Protein AF-P60057-F1 (afdb_monomer_lite)

Radius of gyration: 9.53 Å; chains: 1; bounding box: 20×16×25 Å

pLDDT: mean 95.27, std 2.36, range [87.38, 97.75]

Organism: Helleborus purpurascens (NCBI:txid171899)

Sequence (46 aa):
KSCCRNTLARNCYNACRFTGGSQPTCGILCDCIHVTTTTCPSSHPS

Foldseek 3Di:
DKFAQDPQLVVQLVVCVVVPHDNVRSCVVSVIDDDPDPADDNRGRD

InterPro domains:
  IPR001010 Thionin [PF00321] (1-45)
  IPR001010 Thionin [PR00287] (2-20)
  IPR001010 Thionin [PR00287] (25-44)
  IPR001010 Thionin [PS00271] (3-16)
  IPR036391 Thionin-like superfamily [G3DSA:3.30.1350.10] (1-46)
  IPR036391 Thionin-like superfamily [SSF57429] (1-45)

Secondary structure (DSSP, 8-state):
-EEESSHHHHHHHHHHHHTT--HHHHHHHTTEEE-SSSSPPTTS--

Structure (mmCIF, N/CA/C/O backbone):
data_AF-P60057-F1
#
_entry.id   AF-P60057-F1
#
loop_
_atom_site.group_PDB
_atom_site.id
_atom_site.type_symbol
_atom_site.label_atom_id
_atom_site.label_alt_id
_atom_site.label_comp_id
_atom_site.label_asym_id
_atom_site.label_entity_id
_atom_site.label_seq_id
_atom_site.pdbx_PDB_ins_code
_atom_site.Cartn_x
_atom_site.Cartn_y
_atom_site.Cartn_z
_atom_site.occupancy
_atom_site.B_iso_or_equiv
_atom_site.auth_seq_id
_atom_site.auth_comp_id
_ato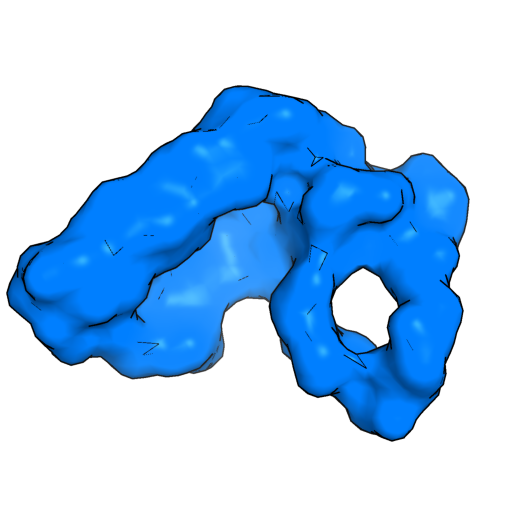m_site.auth_asym_id
_atom_site.auth_atom_id
_atom_site.pdbx_PDB_model_num
ATOM 1 N N . LYS A 1 1 ? -9.238 -2.292 -5.828 1.00 88.88 1 LYS A N 1
ATOM 2 C CA . LYS A 1 1 ? -7.755 -2.291 -5.932 1.00 88.88 1 LYS A CA 1
ATOM 3 C C . LYS A 1 1 ? -7.206 -1.030 -5.272 1.00 88.88 1 LYS A C 1
ATOM 5 O O . LYS A 1 1 ? -7.851 -0.003 -5.402 1.00 88.88 1 LYS A O 1
ATOM 10 N N . SER A 1 2 ? -6.093 -1.091 -4.529 1.00 92.19 2 SER A N 1
ATOM 11 C CA . SER A 1 2 ? -5.468 0.121 -3.969 1.00 92.19 2 SER A CA 1
ATOM 12 C C . SER A 1 2 ? -4.399 0.674 -4.907 1.00 92.19 2 SER A C 1
ATOM 14 O O . SER A 1 2 ? -3.652 -0.107 -5.501 1.00 92.19 2 SER A O 1
ATOM 16 N N . CYS A 1 3 ? -4.3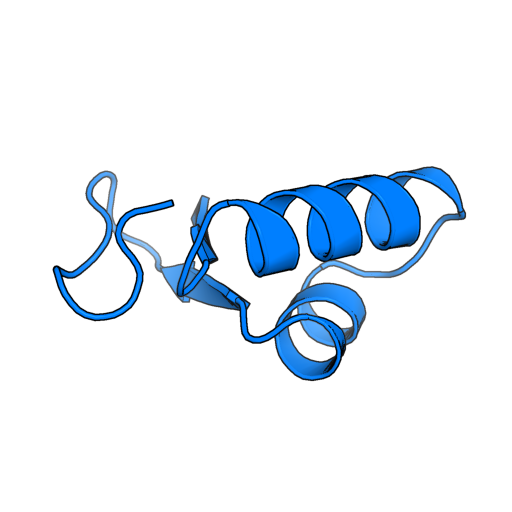35 1.995 -5.011 1.00 96.38 3 CYS A N 1
ATOM 17 C CA . CYS A 1 3 ? -3.427 2.759 -5.857 1.00 96.38 3 CYS A CA 1
ATOM 18 C C . CYS A 1 3 ? -2.827 3.892 -5.019 1.00 96.38 3 CYS A C 1
ATOM 20 O O . CYS A 1 3 ? -3.571 4.630 -4.384 1.00 96.38 3 CYS A O 1
ATOM 22 N N . CYS A 1 4 ? -1.512 4.024 -4.981 1.00 96.94 4 CYS A N 1
ATOM 23 C CA . CYS A 1 4 ? -0.774 4.923 -4.100 1.00 96.94 4 CYS A CA 1
ATOM 24 C C . CYS A 1 4 ? -0.020 5.978 -4.913 1.00 96.94 4 CYS A C 1
ATOM 26 O O . CYS A 1 4 ? 0.422 5.705 -6.030 1.00 96.94 4 CYS A O 1
ATOM 28 N N . ARG A 1 5 ? 0.156 7.184 -4.358 1.00 95.31 5 ARG A N 1
ATOM 29 C CA . ARG A 1 5 ? 0.813 8.297 -5.067 1.00 95.31 5 ARG A CA 1
ATOM 30 C C . ARG 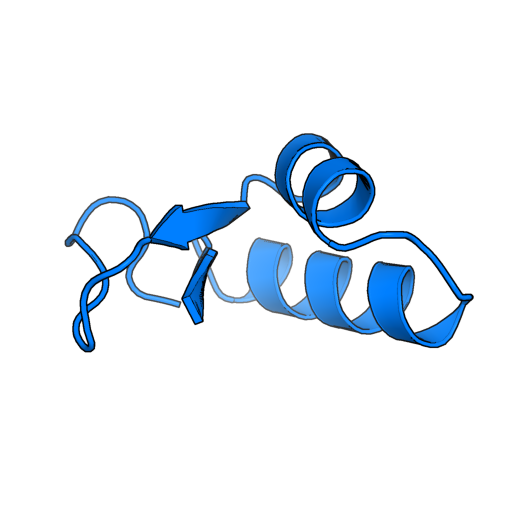A 1 5 ? 2.248 7.977 -5.497 1.00 95.31 5 ARG A C 1
ATOM 32 O O . ARG A 1 5 ? 2.704 8.429 -6.542 1.00 95.31 5 ARG A O 1
ATOM 39 N N . ASN A 1 6 ? 2.973 7.227 -4.676 1.00 96.38 6 ASN A N 1
ATOM 40 C CA . ASN A 1 6 ? 4.363 6.853 -4.914 1.00 96.38 6 ASN A CA 1
ATOM 41 C C . ASN A 1 6 ? 4.722 5.566 -4.148 1.00 96.38 6 ASN A C 1
ATOM 43 O O . ASN A 1 6 ? 3.924 5.022 -3.378 1.00 96.38 6 ASN A O 1
ATOM 47 N N . THR A 1 7 ? 5.956 5.094 -4.325 1.00 96.75 7 THR A N 1
ATOM 48 C CA . THR A 1 7 ? 6.475 3.895 -3.651 1.00 96.75 7 THR A CA 1
ATOM 49 C C . THR A 1 7 ? 6.482 4.023 -2.124 1.00 96.75 7 THR A C 1
ATOM 51 O O . THR A 1 7 ? 6.237 3.042 -1.425 1.00 96.75 7 THR A O 1
ATOM 54 N N . LEU A 1 8 ? 6.716 5.223 -1.581 1.00 96.81 8 LEU A N 1
ATOM 55 C CA . LEU A 1 8 ? 6.708 5.451 -0.132 1.00 96.81 8 LEU A CA 1
ATOM 56 C C . LEU A 1 8 ? 5.299 5.260 0.455 1.00 96.81 8 LEU A C 1
ATOM 58 O O . LEU A 1 8 ? 5.135 4.533 1.434 1.00 96.81 8 LEU A O 1
ATOM 62 N N . ALA A 1 9 ? 4.285 5.834 -0.193 1.00 97.12 9 ALA A N 1
ATOM 63 C CA . ALA A 1 9 ? 2.871 5.631 0.111 1.00 97.12 9 ALA A CA 1
ATOM 64 C C . ALA A 1 9 ? 2.490 4.141 0.052 1.00 97.12 9 ALA A C 1
ATOM 66 O O . ALA A 1 9 ? 1.851 3.617 0.965 1.00 97.12 9 ALA A O 1
ATOM 67 N N . ARG A 1 10 ? 2.972 3.411 -0.964 1.00 96.81 10 ARG A N 1
ATOM 68 C CA . ARG A 1 10 ? 2.774 1.956 -1.068 1.00 96.81 10 ARG A CA 1
ATOM 69 C C . ARG A 1 10 ? 3.386 1.196 0.111 1.00 96.81 10 ARG A C 1
ATOM 71 O O . ARG A 1 10 ? 2.726 0.319 0.668 1.00 96.81 10 ARG A O 1
ATOM 78 N N . ASN A 1 11 ? 4.608 1.536 0.515 1.00 97.44 11 ASN A N 1
ATOM 79 C CA . ASN A 1 11 ? 5.269 0.905 1.660 1.00 97.44 11 ASN A CA 1
ATOM 80 C C . ASN A 1 11 ? 4.525 1.189 2.971 1.00 97.44 11 ASN A C 1
ATOM 82 O O . ASN A 1 11 ? 4.289 0.263 3.746 1.00 97.44 11 ASN A O 1
ATOM 86 N N . CYS A 1 12 ? 4.081 2.431 3.178 1.00 97.62 12 CYS A N 1
ATOM 87 C CA . CYS A 1 12 ? 3.219 2.802 4.301 1.00 97.62 12 CYS A CA 1
ATOM 88 C C . CYS A 1 12 ? 1.929 1.973 4.303 1.00 97.62 12 CYS A C 1
ATOM 90 O O . CYS A 1 12 ? 1.578 1.378 5.321 1.00 97.62 12 CYS A O 1
ATOM 92 N N . TYR A 1 13 ? 1.247 1.871 3.155 1.00 97.50 13 TYR A N 1
ATOM 93 C CA . TYR A 1 13 ? 0.004 1.110 3.037 1.00 97.50 13 TYR A CA 1
ATOM 94 C C . TYR A 1 13 ? 0.225 -0.363 3.385 1.00 97.50 13 TYR A C 1
ATOM 96 O O . TYR A 1 13 ? -0.570 -0.950 4.117 1.00 97.50 13 TYR A O 1
ATOM 104 N N . ASN A 1 14 ? 1.324 -0.956 2.912 1.00 97.06 14 ASN A N 1
ATOM 105 C CA . ASN A 1 14 ? 1.686 -2.335 3.228 1.00 97.06 14 ASN A CA 1
ATOM 106 C C . ASN A 1 14 ? 1.967 -2.521 4.727 1.00 97.06 14 ASN A C 1
ATOM 108 O O . ASN A 1 14 ? 1.445 -3.465 5.316 1.00 97.06 14 ASN A O 1
ATOM 112 N N . ALA A 1 15 ? 2.712 -1.608 5.358 1.00 97.75 15 ALA A N 1
ATOM 113 C CA . ALA A 1 15 ? 2.980 -1.649 6.796 1.00 97.75 15 ALA A CA 1
ATOM 114 C C . ALA A 1 15 ? 1.694 -1.500 7.627 1.00 97.75 15 ALA A C 1
ATOM 116 O O . ALA A 1 15 ? 1.450 -2.288 8.536 1.00 97.75 15 ALA A O 1
ATOM 117 N N . CYS A 1 16 ? 0.825 -0.551 7.267 1.00 97.50 16 CYS A N 1
ATOM 118 C CA . CYS A 1 16 ? -0.469 -0.351 7.920 1.00 97.50 16 CYS A CA 1
ATOM 119 C C . CYS A 1 16 ? -1.378 -1.583 7.785 1.00 97.50 16 CYS A C 1
ATOM 121 O O . CYS A 1 16 ? -2.045 -1.986 8.735 1.00 97.50 16 CYS A O 1
ATOM 123 N N . ARG A 1 17 ? -1.395 -2.228 6.613 1.00 97.19 17 ARG A N 1
ATOM 124 C CA . ARG A 1 17 ? -2.147 -3.474 6.408 1.00 97.19 17 ARG A CA 1
ATOM 125 C C . ARG A 1 17 ? -1.557 -4.635 7.203 1.00 97.19 17 ARG A C 1
ATOM 127 O O . ARG A 1 17 ? -2.320 -5.462 7.694 1.00 97.19 17 ARG A O 1
ATOM 134 N N . PHE A 1 18 ? -0.233 -4.687 7.340 1.00 97.38 18 PHE A N 1
ATOM 135 C CA . PHE A 1 18 ? 0.468 -5.723 8.095 1.00 97.38 18 PHE A CA 1
ATOM 136 C C . PHE A 1 18 ? 0.144 -5.676 9.595 1.00 97.38 18 PHE A C 1
ATOM 138 O O . PHE A 1 18 ? -0.026 -6.720 10.212 1.00 97.38 18 PHE A O 1
ATOM 145 N N . THR A 1 19 ? -0.035 -4.484 10.170 1.00 96.62 19 THR A N 1
ATOM 146 C CA . THR A 1 19 ? -0.429 -4.312 11.581 1.00 96.62 19 THR A CA 1
ATOM 147 C C . THR A 1 19 ? -1.930 -4.493 11.838 1.00 96.62 19 THR A C 1
ATOM 149 O O . THR A 1 19 ? -2.385 -4.314 12.965 1.00 96.62 19 THR A O 1
ATOM 152 N N . GLY A 1 20 ? -2.714 -4.855 10.815 1.00 96.50 20 GLY A N 1
ATOM 153 C CA . GLY A 1 20 ? -4.156 -5.091 10.930 1.00 96.50 20 GLY A CA 1
ATOM 154 C C . GLY A 1 20 ? -5.037 -3.884 10.594 1.00 96.50 20 GLY A C 1
ATOM 155 O O . GLY A 1 20 ? -6.255 -3.952 10.755 1.00 96.50 20 GLY A O 1
ATOM 156 N N . GLY A 1 21 ? -4.465 -2.791 10.084 1.00 96.44 21 GLY A N 1
ATOM 157 C CA . GLY A 1 21 ? -5.229 -1.631 9.635 1.00 96.44 21 GLY A CA 1
ATOM 158 C C . GLY A 1 21 ? -6.221 -1.970 8.516 1.00 96.44 21 GLY A C 1
ATOM 159 O O . GLY A 1 21 ? -5.946 -2.766 7.606 1.00 96.44 21 GLY A O 1
ATOM 160 N N . SER A 1 22 ? -7.405 -1.355 8.559 1.00 96.06 22 SER A N 1
ATOM 161 C CA . SER A 1 22 ? -8.420 -1.534 7.518 1.00 96.06 22 SER A CA 1
ATOM 162 C C . SER A 1 22 ? -7.981 -0.875 6.202 1.00 96.06 22 SER A C 1
ATOM 164 O O . SER A 1 22 ? -7.212 0.084 6.200 1.00 96.06 22 SER A O 1
ATOM 166 N N . GLN A 1 23 ? -8.473 -1.375 5.065 1.00 94.69 23 GLN A N 1
ATOM 167 C CA . GLN A 1 23 ? -8.194 -0.770 3.758 1.00 94.69 23 GLN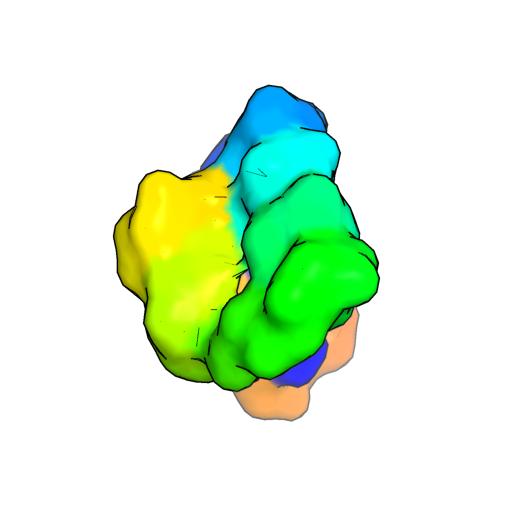 A CA 1
ATOM 168 C C . GLN A 1 23 ? -8.482 0.743 3.713 1.00 94.69 23 GLN A C 1
ATOM 170 O O . GLN A 1 23 ? -7.551 1.467 3.362 1.00 94.69 23 GLN A O 1
ATOM 175 N N . PRO A 1 24 ? -9.679 1.248 4.087 1.00 95.44 24 PRO A N 1
ATOM 176 C CA . PRO A 1 24 ? -9.954 2.685 4.040 1.00 95.44 24 PRO A CA 1
ATOM 177 C C . PRO A 1 24 ? -9.055 3.481 4.993 1.00 95.44 24 PRO A C 1
ATOM 179 O O . PRO A 1 24 ? -8.540 4.524 4.601 1.00 95.44 24 PRO A O 1
ATOM 182 N N . THR A 1 25 ? -8.784 2.965 6.199 1.00 96.75 25 THR A N 1
ATOM 183 C CA . THR A 1 25 ? -7.872 3.616 7.156 1.00 96.75 25 THR A CA 1
ATOM 184 C C . THR A 1 25 ? -6.467 3.754 6.578 1.00 96.75 25 THR A C 1
ATOM 186 O O . THR A 1 25 ? -5.910 4.847 6.574 1.00 96.75 25 THR A O 1
ATOM 189 N N . CYS A 1 26 ? -5.904 2.668 6.042 1.00 97.25 26 CYS A N 1
ATOM 190 C CA . CYS A 1 26 ? -4.571 2.696 5.444 1.00 97.25 26 CYS A CA 1
ATOM 191 C C . CYS A 1 26 ? -4.525 3.537 4.166 1.00 97.25 26 CYS A C 1
ATOM 193 O O . CYS A 1 26 ? -3.492 4.124 3.866 1.00 97.25 26 CYS A O 1
ATOM 195 N N . GLY A 1 27 ? -5.626 3.600 3.411 1.00 96.81 27 GLY A N 1
ATOM 196 C CA . GLY A 1 27 ? -5.733 4.454 2.232 1.00 96.81 27 GLY A CA 1
ATOM 197 C C . GLY A 1 27 ? -5.573 5.927 2.584 1.00 96.81 27 GLY A C 1
ATOM 198 O O . GLY A 1 27 ? -4.697 6.600 2.049 1.00 96.81 27 GLY A O 1
ATOM 199 N N . ILE A 1 28 ? -6.357 6.389 3.560 1.00 95.69 28 ILE A N 1
ATOM 200 C CA . ILE A 1 28 ? -6.301 7.771 4.048 1.00 95.69 28 ILE A CA 1
ATOM 201 C C . ILE A 1 28 ? -4.932 8.075 4.661 1.00 95.69 28 ILE A C 1
ATOM 203 O O . ILE A 1 28 ? -4.327 9.091 4.335 1.00 95.69 28 ILE A O 1
ATOM 207 N N . LEU A 1 29 ? -4.426 7.187 5.522 1.00 96.56 29 LEU A N 1
ATOM 208 C CA . LEU A 1 29 ? -3.168 7.406 6.236 1.00 96.56 29 LEU A CA 1
ATOM 209 C C . LEU A 1 29 ? -1.961 7.514 5.293 1.00 96.56 29 LEU A C 1
ATOM 211 O O . LEU A 1 29 ? -1.034 8.269 5.569 1.00 96.56 29 LEU A O 1
ATOM 215 N N . CYS A 1 30 ? -1.963 6.745 4.204 1.00 97.06 30 CYS A N 1
ATOM 216 C CA . CYS A 1 30 ? -0.793 6.564 3.353 1.00 97.06 30 CYS A CA 1
ATOM 217 C C . CYS A 1 30 ? -0.933 7.181 1.956 1.00 97.06 30 CYS A C 1
ATOM 219 O O . CYS A 1 30 ? -0.149 6.824 1.087 1.00 97.06 30 CYS A O 1
ATOM 221 N N . ASP A 1 31 ? 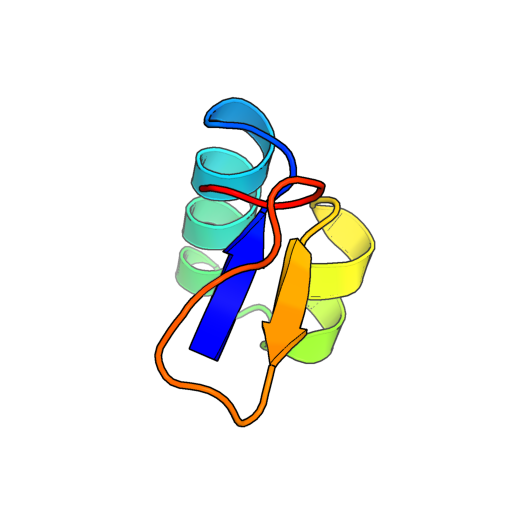-1.899 8.075 1.719 1.00 95.81 31 ASP A N 1
ATOM 222 C CA . ASP A 1 31 ? -2.140 8.705 0.405 1.00 95.81 31 ASP A CA 1
ATOM 223 C C . ASP A 1 31 ? -2.337 7.653 -0.713 1.00 95.81 31 ASP A C 1
ATOM 225 O O . ASP A 1 31 ? -1.693 7.657 -1.772 1.00 95.81 31 ASP A O 1
ATOM 229 N N . CYS A 1 32 ? -3.205 6.677 -0.422 1.00 97.06 32 CYS A N 1
ATOM 230 C CA . CYS A 1 32 ? -3.634 5.648 -1.358 1.00 97.06 32 CYS A CA 1
ATOM 231 C C . CYS A 1 32 ? -5.156 5.641 -1.508 1.00 97.06 32 CYS A C 1
ATOM 233 O O . CYS A 1 32 ? -5.911 5.643 -0.539 1.00 97.06 32 CYS A O 1
ATOM 235 N N . ILE A 1 33 ? -5.611 5.528 -2.747 1.00 95.50 33 ILE A N 1
ATOM 236 C CA . ILE A 1 33 ? -7.022 5.469 -3.109 1.00 95.50 33 ILE A CA 1
ATOM 237 C C . ILE A 1 33 ? -7.441 4.036 -3.424 1.00 95.50 33 ILE A C 1
ATOM 239 O O . ILE A 1 33 ? -6.641 3.216 -3.887 1.00 95.50 33 ILE A O 1
ATOM 243 N N . HIS A 1 34 ? -8.720 3.731 -3.224 1.00 94.12 34 HIS A N 1
ATOM 244 C CA . HIS A 1 34 ? -9.316 2.472 -3.659 1.00 94.12 34 HIS A CA 1
ATOM 245 C C . HIS A 1 34 ? -10.128 2.711 -4.920 1.00 94.12 34 HIS A C 1
ATOM 247 O O . HIS A 1 34 ? -11.085 3.476 -4.921 1.00 94.12 34 HIS A O 1
ATOM 253 N N . VAL A 1 35 ? -9.747 2.029 -5.993 1.00 93.31 35 VAL A N 1
ATOM 254 C CA . VAL A 1 35 ? -10.446 2.070 -7.277 1.00 93.31 35 VAL A CA 1
ATOM 255 C C . VAL A 1 35 ? -11.159 0.747 -7.535 1.00 93.31 35 VAL A C 1
ATOM 257 O O . VAL A 1 35 ? -10.705 -0.322 -7.105 1.00 93.31 35 VAL A O 1
ATOM 260 N N . THR A 1 36 ? -12.275 0.814 -8.252 1.00 93.12 36 THR A N 1
ATOM 261 C CA . THR A 1 36 ? -13.005 -0.356 -8.766 1.00 93.12 36 THR A CA 1
ATOM 262 C C . THR A 1 36 ? -12.406 -0.881 -10.072 1.00 93.12 36 THR A C 1
ATOM 264 O O . THR A 1 36 ? -12.682 -2.010 -10.464 1.00 93.12 36 THR A O 1
ATOM 267 N N . THR A 1 37 ? -11.548 -0.092 -10.722 1.00 91.38 37 THR A N 1
ATOM 268 C CA . THR A 1 37 ? -10.849 -0.444 -11.960 1.00 91.38 37 THR A CA 1
ATOM 269 C C . THR A 1 37 ? -9.641 -1.350 -11.711 1.00 91.38 37 THR A C 1
ATOM 271 O O . THR A 1 37 ? -9.104 -1.454 -10.604 1.00 91.38 37 THR A O 1
ATOM 274 N N . THR A 1 38 ? -9.180 -2.010 -12.772 1.00 91.00 38 THR A N 1
ATOM 275 C CA . THR A 1 38 ? -7.952 -2.821 -12.768 1.00 91.00 38 THR A CA 1
ATOM 276 C C . THR A 1 38 ? -6.685 -1.967 -12.874 1.00 91.00 38 THR A C 1
ATOM 278 O O . THR A 1 38 ? -5.637 -2.364 -12.361 1.00 91.00 38 THR A O 1
ATOM 281 N N . THR A 1 39 ? -6.792 -0.775 -13.467 1.00 92.75 39 THR A N 1
ATOM 282 C CA . THR A 1 39 ? -5.687 0.173 -13.671 1.00 92.75 39 THR A CA 1
ATOM 283 C C . THR A 1 39 ? -5.747 1.328 -12.678 1.00 92.75 39 THR A C 1
ATOM 285 O O . THR A 1 39 ? -6.827 1.842 -12.376 1.00 92.75 39 THR A O 1
ATOM 288 N N . CYS A 1 40 ? -4.577 1.743 -12.194 1.00 93.81 40 CYS A N 1
ATOM 289 C CA . CYS A 1 40 ? -4.417 2.906 -11.333 1.00 93.81 40 CYS A CA 1
ATOM 290 C C . CYS A 1 40 ? -4.258 4.201 -12.150 1.00 93.81 40 CYS A C 1
ATOM 292 O O . CYS A 1 40 ? -3.625 4.169 -13.207 1.00 93.81 40 CYS A O 1
ATOM 294 N N . PRO A 1 41 ? -4.803 5.341 -11.690 1.00 95.00 41 PRO A N 1
ATOM 295 C CA . PRO A 1 41 ? -4.621 6.613 -12.380 1.00 95.00 41 PRO A CA 1
ATOM 296 C C . PRO A 1 41 ? -3.164 7.085 -12.286 1.00 95.00 41 PRO A C 1
ATOM 298 O O . PRO A 1 41 ? -2.450 6.743 -11.346 1.00 95.00 41 PRO A O 1
ATOM 301 N N . SER A 1 42 ? -2.740 7.942 -13.216 1.00 93.56 42 SER A N 1
ATOM 302 C CA . SER A 1 42 ? -1.386 8.524 -13.229 1.00 93.56 42 SER A CA 1
ATOM 303 C C . SER A 1 42 ? -1.054 9.346 -11.980 1.00 93.56 42 SER A C 1
ATOM 305 O O . SER A 1 42 ? 0.116 9.505 -11.650 1.00 93.56 42 SER A O 1
ATOM 307 N N . SER A 1 43 ? -2.066 9.838 -11.259 1.00 93.69 43 SER A N 1
ATOM 308 C CA . SER A 1 43 ? -1.891 10.516 -9.970 1.00 93.69 43 SER A CA 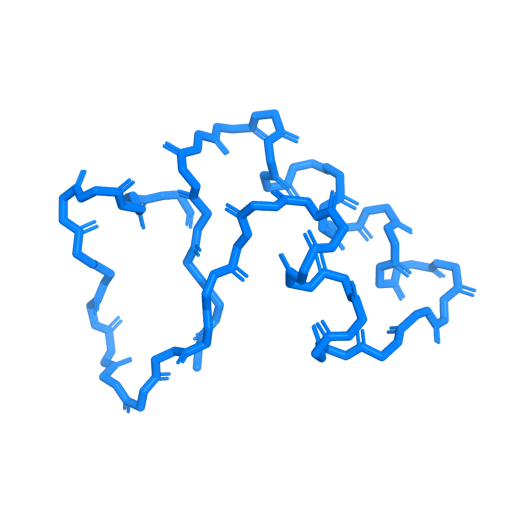1
ATOM 309 C C . SER A 1 43 ? -1.513 9.567 -8.829 1.00 93.69 43 SER A C 1
ATOM 311 O O . SER A 1 43 ? -0.948 10.017 -7.836 1.00 93.69 43 SER A O 1
ATOM 313 N N . HIS A 1 44 ? -1.835 8.276 -8.963 1.00 93.94 44 HIS A N 1
ATOM 314 C CA . HIS A 1 44 ? -1.569 7.227 -7.980 1.00 93.94 44 HIS A CA 1
ATOM 315 C C . HIS A 1 44 ? -1.069 5.953 -8.671 1.00 93.94 44 HIS A C 1
ATOM 317 O O . HIS A 1 44 ? -1.756 4.936 -8.644 1.00 93.94 44 HIS A O 1
ATOM 323 N N . PRO A 1 45 ? 0.102 5.988 -9.324 1.00 92.19 45 PRO A N 1
ATOM 324 C CA . PRO A 1 45 ? 0.547 4.901 -10.189 1.00 92.19 45 PRO A CA 1
ATOM 325 C C . PRO A 1 45 ? 1.013 3.650 -9.425 1.00 92.19 45 PRO A C 1
ATOM 327 O O . PRO A 1 45 ? 1.190 2.601 -10.043 1.00 92.19 45 PRO A O 1
ATOM 330 N N . SER A 1 46 ? 1.263 3.760 -8.114 1.00 87.38 46 SER A N 1
ATOM 331 C CA . SER A 1 46 ? 1.901 2.719 -7.288 1.00 87.38 46 SER A CA 1
ATOM 332 C C . SER A 1 46 ? 0.924 1.782 -6.599 1.00 87.38 46 SER A C 1
ATOM 334 O O . SER A 1 46 ? -0.267 2.100 -6.431 1.00 87.38 46 SER A O 1
#